Protein AF-A0AAQ3UTW4-F1 (afdb_monomer_lite)

Radius of gyration: 21.47 Å; chains: 1; bounding box: 53×50×55 Å

Sequence (181 aa):
MAKRVFQKAATKVVRDSFSNARIQAIVNFHKRVKNINMKKAAEVKKLHLEAEELIQGEVDWIMKDAEAWRWICHHWAGSDFQGASDRNRVNVTNFALPEAESGVRPSFVEVYIRGHQGSDPENPEVLCNEQATEKLVKYKENLIQRHGPEFDWRAAAPDIEAIYHAGGVLRHGRIIADSCS

Foldseek 3Di:
DVVVVVVVVVVVVVVVVLLVLQLQLLQQLCCPPVVDHDPDSVVSLLDADALVSSLSSDDPPQVVDSVSSSVSSNVSNDPVNNVLSVQQVQLVVQLPPDCVPPVDDAAPLSSLLSNFAPPDPVCSLPGVDPLSSQLSVQLLVLCCVVPNPPDPPRRDHDDPVSNCVSVPPDPPPDDPPPPDD

Secondary structure (DSSP, 8-state):
-HHHHHHHHHHHHHHHHHHHHHHHHHHHHHHHTS------HHHHTT----HHHHHHS--TTTTTSHHHHHHHHHHHHSHHHHHHHHHHHHHHHHHH-HHHHHSSPPPHHHHHHHHTB-S-TT-TTSBSSHHHHHHHHHHHHHHHHHH-TT--TTTSPP-HHHHHHHTT----S--------

Structure (mmCIF, N/CA/C/O backbone):
data_AF-A0AAQ3UTW4-F1
#
_entry.id   AF-A0AAQ3UTW4-F1
#
loop_
_atom_site.group_PDB
_atom_site.id
_atom_site.type_symbol
_atom_site.label_atom_id
_atom_site.label_alt_id
_atom_site.label_comp_id
_atom_site.label_asym_id
_atom_site.label_entity_id
_atom_site.label_seq_id
_atom_site.pdbx_PDB_ins_code
_atom_site.Cartn_x
_atom_site.Cartn_y
_atom_site.Cartn_z
_atom_site.occupancy
_atom_site.B_iso_or_equiv
_atom_site.auth_seq_id
_atom_site.auth_comp_id
_atom_site.auth_asym_id
_atom_site.auth_atom_id
_atom_site.pdbx_PDB_model_num
ATOM 1 N N . MET A 1 1 ? -16.362 -20.165 2.610 1.00 61.81 1 MET A N 1
ATOM 2 C CA . MET A 1 1 ? -15.269 -19.651 3.473 1.00 61.81 1 MET A CA 1
ATOM 3 C C . MET A 1 1 ? -13.886 -19.840 2.843 1.00 61.81 1 MET A C 1
ATOM 5 O O . MET A 1 1 ? -13.202 -18.843 2.648 1.00 61.81 1 MET A O 1
ATOM 9 N N . ALA A 1 2 ? -13.515 -21.059 2.425 1.00 80.25 2 ALA A N 1
ATOM 10 C CA . ALA A 1 2 ? -12.216 -21.353 1.797 1.00 80.25 2 ALA A CA 1
ATOM 11 C C . ALA A 1 2 ? -11.884 -20.477 0.571 1.00 80.25 2 ALA A C 1
ATOM 13 O O . ALA A 1 2 ? -10.801 -19.909 0.511 1.00 80.25 2 ALA A O 1
ATOM 14 N N . LYS A 1 3 ? -12.840 -20.262 -0.349 1.00 81.44 3 LYS A N 1
ATOM 15 C CA . LYS A 1 3 ? -12.643 -19.410 -1.541 1.00 81.44 3 LYS A CA 1
ATOM 16 C C . LYS A 1 3 ? -12.206 -17.978 -1.199 1.00 81.44 3 LYS A C 1
ATOM 18 O O . LYS A 1 3 ? -11.275 -17.464 -1.803 1.00 81.44 3 LYS A O 1
ATOM 23 N N . ARG A 1 4 ? -12.839 -17.350 -0.200 1.00 75.38 4 ARG A N 1
ATOM 24 C CA . ARG A 1 4 ? -12.516 -15.977 0.233 1.00 75.38 4 ARG A CA 1
ATOM 25 C C . ARG A 1 4 ? -11.135 -15.906 0.888 1.00 75.38 4 ARG A C 1
ATOM 27 O O . ARG A 1 4 ? -10.403 -14.948 0.664 1.00 75.38 4 ARG A O 1
ATOM 34 N N . VAL A 1 5 ? -10.783 -16.907 1.696 1.00 79.44 5 VAL A N 1
ATOM 35 C CA . VAL A 1 5 ? -9.456 -16.999 2.328 1.00 79.44 5 VAL A CA 1
ATOM 36 C C . VAL A 1 5 ? -8.375 -17.202 1.267 1.00 79.44 5 VAL A C 1
ATOM 38 O O . VAL A 1 5 ? -7.386 -16.475 1.268 1.00 79.44 5 VAL A O 1
ATOM 41 N N . PHE A 1 6 ? -8.606 -18.110 0.315 1.00 85.25 6 PHE A N 1
ATOM 42 C CA . PHE A 1 6 ? -7.717 -18.339 -0.820 1.00 85.25 6 PHE A CA 1
ATOM 43 C C . PHE A 1 6 ? -7.520 -17.071 -1.653 1.00 85.25 6 PHE A C 1
ATOM 45 O O . PHE A 1 6 ? -6.386 -16.694 -1.912 1.00 85.25 6 PHE A O 1
ATOM 52 N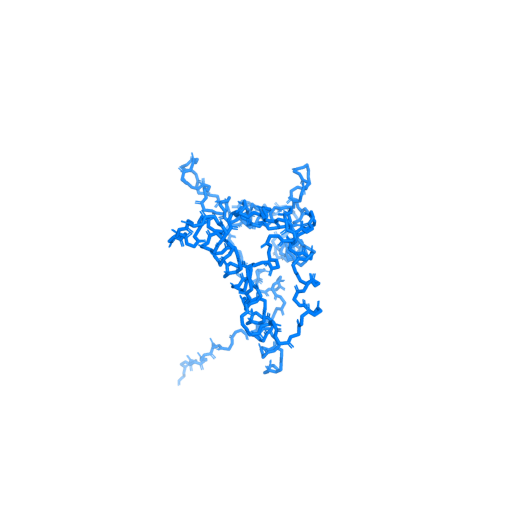 N . GLN A 1 7 ? -8.600 -16.364 -2.003 1.00 86.56 7 GLN A N 1
ATOM 53 C CA . GLN A 1 7 ? -8.516 -15.09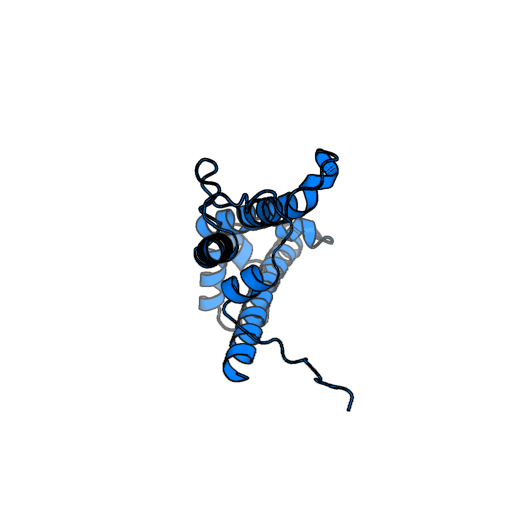9 -2.740 1.00 86.56 7 GLN A CA 1
ATOM 54 C C . GLN A 1 7 ? -7.661 -14.068 -1.999 1.00 86.56 7 GLN A C 1
ATOM 56 O O . GLN A 1 7 ? -6.753 -13.502 -2.593 1.00 86.56 7 GLN A O 1
ATOM 61 N N . LYS A 1 8 ? -7.881 -13.873 -0.691 1.00 81.94 8 LYS A N 1
ATOM 62 C CA . LYS A 1 8 ? -7.059 -12.955 0.116 1.00 81.94 8 LYS A CA 1
ATOM 63 C C . LYS A 1 8 ? -5.578 -13.342 0.107 1.00 81.94 8 LYS A C 1
ATOM 65 O O . LYS A 1 8 ? -4.724 -12.470 -0.046 1.00 81.94 8 LYS A O 1
ATOM 70 N N . ALA A 1 9 ? -5.277 -14.629 0.269 1.00 85.25 9 ALA A N 1
ATOM 71 C CA . ALA A 1 9 ? -3.907 -15.130 0.251 1.00 85.25 9 ALA A CA 1
ATOM 72 C C . ALA A 1 9 ? -3.258 -14.944 -1.129 1.00 85.25 9 ALA A C 1
ATOM 74 O O . ALA A 1 9 ? -2.159 -14.403 -1.217 1.00 85.25 9 ALA A O 1
ATOM 75 N N . ALA A 1 10 ? -3.962 -15.308 -2.202 1.00 87.94 10 ALA A N 1
ATOM 76 C CA . ALA A 1 10 ? -3.496 -15.150 -3.574 1.00 87.94 10 ALA A CA 1
ATOM 77 C C . ALA A 1 10 ? -3.228 -13.676 -3.916 1.00 87.94 10 ALA A C 1
ATOM 79 O O . ALA A 1 10 ? -2.143 -13.349 -4.390 1.00 87.94 10 ALA A O 1
ATOM 80 N N . THR A 1 11 ? -4.156 -12.767 -3.595 1.00 90.00 11 THR A N 1
ATOM 81 C CA . THR A 1 11 ? -3.969 -11.322 -3.802 1.00 90.00 11 THR A CA 1
ATOM 82 C C . THR A 1 11 ? -2.741 -10.803 -3.059 1.00 90.00 11 THR A C 1
ATOM 84 O O . THR A 1 11 ? -1.971 -10.021 -3.616 1.00 90.00 11 THR A O 1
ATOM 87 N N . LYS A 1 12 ? -2.522 -11.253 -1.816 1.00 87.81 12 LYS A N 1
ATOM 88 C CA . LYS A 1 12 ? -1.338 -10.871 -1.043 1.00 87.81 12 LYS A CA 1
ATOM 89 C C . LYS A 1 12 ? -0.052 -11.357 -1.709 1.00 87.81 12 LYS A C 1
ATOM 91 O O . LYS A 1 12 ? 0.856 -10.553 -1.882 1.00 87.81 12 LYS A O 1
ATOM 96 N N . VAL A 1 13 ? 0.016 -12.631 -2.095 1.00 91.38 13 VAL A N 1
ATOM 97 C CA . VAL A 1 13 ? 1.208 -13.212 -2.734 1.00 91.38 13 VAL A CA 1
ATOM 98 C C . VAL A 1 13 ? 1.540 -12.477 -4.026 1.00 91.38 13 VAL A C 1
ATOM 100 O O . VAL A 1 13 ? 2.676 -12.059 -4.206 1.00 91.38 13 VAL A O 1
ATOM 103 N N . VAL A 1 14 ? 0.547 -12.244 -4.886 1.00 90.31 14 VAL A N 1
ATOM 104 C CA . VAL A 1 14 ? 0.742 -11.527 -6.154 1.00 90.31 14 VAL A CA 1
ATOM 105 C C . VAL A 1 14 ? 1.280 -10.114 -5.911 1.00 90.31 14 VAL A C 1
ATOM 107 O O . VAL A 1 14 ? 2.287 -9.722 -6.498 1.00 90.31 14 VAL A O 1
ATOM 110 N N . ARG A 1 15 ? 0.665 -9.358 -4.995 1.00 89.56 15 ARG A N 1
ATOM 111 C CA . ARG A 1 15 ? 1.115 -8.004 -4.641 1.00 89.56 15 ARG A CA 1
ATOM 112 C C . ARG A 1 15 ? 2.540 -7.991 -4.081 1.00 89.56 15 ARG A C 1
ATOM 114 O O . ARG A 1 15 ? 3.335 -7.112 -4.424 1.00 89.56 15 ARG A O 1
ATOM 121 N N . ASP A 1 16 ? 2.858 -8.942 -3.209 1.00 89.88 16 ASP A N 1
ATOM 122 C CA . ASP A 1 16 ? 4.176 -9.046 -2.591 1.00 89.88 16 ASP A CA 1
ATOM 123 C C . ASP A 1 16 ? 5.234 -9.440 -3.655 1.00 89.88 16 ASP A C 1
ATOM 125 O O . ASP A 1 16 ? 6.326 -8.870 -3.661 1.00 89.88 16 ASP A O 1
ATOM 129 N N . SER A 1 17 ? 4.896 -10.296 -4.631 1.00 90.94 17 SER A N 1
ATOM 130 C CA . SER A 1 17 ? 5.763 -10.616 -5.781 1.00 90.94 17 SER A CA 1
ATOM 131 C C . SER A 1 17 ? 6.099 -9.388 -6.627 1.00 90.94 17 SER A C 1
ATOM 133 O O . SER A 1 17 ? 7.268 -9.170 -6.942 1.00 90.94 17 SER A O 1
ATOM 135 N N . PHE A 1 18 ? 5.115 -8.545 -6.948 1.00 91.62 18 PHE A N 1
ATOM 136 C CA . PHE A 1 18 ? 5.358 -7.300 -7.685 1.00 91.62 18 PHE A CA 1
ATOM 137 C C . PHE A 1 18 ? 6.200 -6.302 -6.881 1.00 91.62 18 PHE A C 1
ATOM 139 O O . PHE A 1 18 ? 7.126 -5.696 -7.416 1.00 91.62 18 PHE A O 1
ATOM 146 N N . SER A 1 19 ? 5.949 -6.187 -5.576 1.00 89.25 19 SER A N 1
ATOM 147 C CA . SER A 1 19 ? 6.766 -5.345 -4.690 1.00 89.25 19 SER A CA 1
ATOM 148 C C . SER A 1 19 ? 8.228 -5.809 -4.660 1.00 89.25 19 SER A C 1
ATOM 150 O O . SER A 1 19 ? 9.144 -4.988 -4.699 1.00 89.25 19 SER A O 1
ATOM 152 N N . ASN A 1 20 ? 8.456 -7.124 -4.637 1.00 90.19 20 ASN A N 1
ATOM 153 C CA . ASN A 1 20 ? 9.796 -7.705 -4.687 1.00 90.19 20 ASN A CA 1
ATOM 154 C C . ASN A 1 20 ? 10.458 -7.513 -6.056 1.00 90.19 20 ASN A C 1
ATOM 156 O O . ASN A 1 20 ? 11.646 -7.202 -6.096 1.00 90.19 20 ASN A O 1
ATOM 160 N N . ALA A 1 21 ? 9.708 -7.623 -7.156 1.00 92.50 21 ALA A N 1
ATOM 161 C CA . ALA A 1 21 ? 10.229 -7.323 -8.489 1.00 92.50 21 ALA A CA 1
ATOM 162 C C . ALA A 1 21 ? 10.686 -5.867 -8.613 1.00 92.50 21 ALA A C 1
ATOM 164 O O . ALA A 1 21 ? 11.785 -5.632 -9.102 1.00 92.50 21 ALA A O 1
ATOM 165 N N . ARG A 1 22 ? 9.926 -4.897 -8.087 1.00 92.81 22 ARG A N 1
ATOM 166 C CA . ARG A 1 22 ? 10.367 -3.491 -8.046 1.00 92.81 22 ARG A CA 1
ATOM 167 C C . ARG A 1 22 ? 11.705 -3.339 -7.318 1.00 92.81 22 ARG A C 1
ATOM 169 O O . ARG A 1 22 ? 12.613 -2.685 -7.816 1.00 92.81 22 ARG A O 1
ATOM 176 N N . ILE A 1 23 ? 11.844 -3.963 -6.146 1.00 91.19 23 ILE A N 1
ATOM 177 C CA . ILE A 1 23 ? 13.090 -3.928 -5.360 1.00 91.19 23 ILE A CA 1
ATOM 178 C C . ILE A 1 23 ? 14.239 -4.561 -6.149 1.00 91.19 23 ILE A C 1
ATOM 180 O O . ILE A 1 23 ? 15.323 -3.984 -6.215 1.00 91.19 23 ILE A O 1
ATOM 184 N N . GLN A 1 24 ? 14.006 -5.723 -6.761 1.00 91.31 24 GLN A N 1
ATOM 185 C CA . GLN A 1 24 ? 14.999 -6.407 -7.584 1.00 91.31 24 GLN A CA 1
ATOM 186 C C . GLN A 1 24 ? 15.429 -5.544 -8.771 1.00 91.31 24 GLN A C 1
ATOM 188 O O . GLN A 1 24 ? 16.622 -5.481 -9.059 1.00 91.31 24 GLN A O 1
ATOM 193 N N . ALA A 1 25 ? 14.498 -4.823 -9.395 1.00 92.50 25 ALA A N 1
ATOM 194 C CA . ALA A 1 25 ? 14.815 -3.945 -10.507 1.00 92.50 25 ALA A CA 1
ATOM 195 C C . ALA A 1 25 ? 15.698 -2.771 -10.110 1.00 92.50 25 ALA A C 1
ATOM 197 O O . ALA A 1 25 ? 16.725 -2.527 -10.742 1.00 92.50 25 ALA A O 1
ATOM 198 N N . ILE A 1 26 ? 15.380 -2.115 -8.994 1.00 91.94 26 ILE A N 1
ATOM 199 C CA . ILE A 1 26 ? 16.220 -1.045 -8.447 1.00 91.94 26 ILE A CA 1
ATOM 200 C C . ILE A 1 26 ? 17.633 -1.574 -8.154 1.00 91.94 26 ILE A C 1
ATOM 202 O O . ILE A 1 26 ? 18.617 -0.922 -8.508 1.00 91.94 26 ILE A O 1
ATOM 206 N N . VAL A 1 27 ? 17.753 -2.761 -7.546 1.00 90.88 27 VAL A N 1
ATOM 207 C CA . VAL A 1 27 ? 19.056 -3.389 -7.259 1.00 90.88 27 VAL A CA 1
ATOM 208 C C . VAL A 1 27 ? 19.817 -3.703 -8.546 1.00 90.88 27 VAL A C 1
ATOM 210 O O . VAL A 1 27 ? 21.002 -3.384 -8.643 1.00 90.88 27 VAL A O 1
ATOM 213 N N . ASN A 1 28 ? 19.155 -4.306 -9.534 1.00 91.31 28 ASN A N 1
ATOM 214 C CA . ASN A 1 28 ? 19.769 -4.680 -10.804 1.00 91.31 28 ASN A CA 1
ATOM 215 C C . ASN A 1 28 ? 20.255 -3.452 -11.575 1.00 91.31 28 ASN A C 1
ATOM 217 O O . ASN A 1 28 ? 21.388 -3.460 -12.054 1.00 91.31 28 ASN A O 1
ATOM 221 N N . PHE A 1 29 ? 19.460 -2.381 -11.621 1.00 92.38 29 PHE A N 1
ATOM 222 C CA . PHE A 1 29 ? 19.855 -1.111 -12.223 1.00 92.38 29 PHE A CA 1
ATOM 223 C C . PHE A 1 29 ? 21.096 -0.520 -11.543 1.00 92.38 29 PHE A C 1
ATOM 225 O O . PHE A 1 29 ? 22.096 -0.240 -12.203 1.00 92.38 29 PHE A O 1
ATOM 232 N N . HIS A 1 30 ? 21.097 -0.404 -10.210 1.00 89.25 30 HIS A N 1
ATOM 233 C CA . HIS A 1 30 ? 22.248 0.148 -9.485 1.00 89.25 30 HIS A CA 1
ATOM 234 C C . HIS A 1 30 ? 23.504 -0.710 -9.643 1.00 89.25 30 HIS A C 1
ATOM 236 O O . HIS A 1 30 ? 24.600 -0.169 -9.787 1.00 89.25 30 HIS A O 1
ATOM 242 N N . LYS A 1 31 ? 23.352 -2.036 -9.674 1.00 89.19 31 LYS A N 1
ATOM 243 C CA . LYS A 1 31 ? 24.467 -2.961 -9.875 1.00 89.19 31 LYS A CA 1
ATOM 244 C C . LYS A 1 31 ? 25.038 -2.877 -11.291 1.00 89.19 31 LYS A C 1
ATOM 246 O O . LYS A 1 31 ? 26.253 -2.866 -11.436 1.00 89.19 31 LYS A O 1
ATOM 251 N N . ARG A 1 32 ? 24.187 -2.861 -12.320 1.00 87.50 32 ARG A N 1
ATOM 252 C CA . ARG A 1 32 ? 24.608 -2.949 -13.730 1.00 87.50 32 ARG A CA 1
ATOM 253 C C . ARG A 1 32 ? 25.019 -1.598 -14.311 1.00 87.50 32 ARG A C 1
ATOM 255 O O . ARG A 1 32 ? 25.997 -1.538 -15.043 1.00 87.50 32 ARG A O 1
ATOM 262 N N . VAL A 1 33 ? 24.289 -0.534 -13.978 1.00 87.69 33 VAL A N 1
ATOM 263 C CA . VAL A 1 33 ? 24.464 0.797 -14.581 1.00 87.69 33 VAL A CA 1
ATOM 264 C C . VAL A 1 33 ? 25.342 1.687 -13.710 1.00 87.69 33 VAL A C 1
ATOM 266 O O . VAL A 1 33 ? 26.282 2.301 -14.202 1.00 87.69 33 VAL A O 1
ATOM 269 N N . LYS A 1 34 ? 25.078 1.732 -12.397 1.00 84.00 34 LYS A N 1
ATOM 270 C CA . LYS A 1 34 ? 25.835 2.583 -11.459 1.00 84.00 34 LYS A CA 1
ATOM 271 C C . LYS A 1 34 ? 27.050 1.882 -10.842 1.00 84.00 34 LYS A C 1
ATOM 273 O O . LYS A 1 34 ? 27.831 2.528 -10.154 1.00 84.00 34 LYS A O 1
ATOM 278 N N . ASN A 1 35 ? 27.209 0.575 -11.070 1.00 85.62 35 ASN A N 1
ATOM 279 C CA . ASN A 1 35 ? 28.238 -0.271 -10.455 1.00 85.62 35 ASN A CA 1
ATOM 280 C C . ASN A 1 35 ? 28.249 -0.205 -8.907 1.00 85.62 35 ASN A C 1
ATOM 282 O O . ASN A 1 35 ? 29.286 -0.356 -8.262 1.00 85.62 35 ASN A O 1
ATOM 286 N N . ILE A 1 36 ? 27.079 0.029 -8.299 1.00 85.62 36 ILE A N 1
ATOM 287 C CA . ILE A 1 36 ? 26.884 0.107 -6.846 1.00 85.62 36 ILE A CA 1
ATOM 288 C C . ILE A 1 36 ? 26.178 -1.160 -6.373 1.00 85.62 36 ILE A C 1
ATOM 290 O O . ILE A 1 36 ? 25.063 -1.473 -6.791 1.00 85.62 36 ILE A O 1
ATOM 294 N N . ASN A 1 37 ? 26.799 -1.872 -5.434 1.00 80.62 37 ASN A N 1
ATOM 295 C CA . ASN A 1 37 ? 26.187 -3.044 -4.822 1.00 80.62 37 ASN A CA 1
ATOM 296 C C . ASN A 1 37 ? 25.323 -2.647 -3.614 1.00 80.62 37 ASN A C 1
ATOM 298 O O . ASN A 1 37 ? 25.831 -2.419 -2.512 1.00 80.62 37 ASN A O 1
ATOM 302 N N . MET A 1 38 ? 24.008 -2.574 -3.817 1.00 78.56 38 MET A N 1
ATOM 303 C CA . MET A 1 38 ? 23.053 -2.241 -2.760 1.00 78.56 38 MET A CA 1
ATOM 304 C C . MET A 1 38 ? 22.788 -3.449 -1.850 1.00 78.56 38 MET A C 1
ATOM 306 O O . MET A 1 38 ? 22.056 -4.366 -2.211 1.00 78.56 38 MET A O 1
ATOM 310 N N . LYS A 1 39 ? 23.360 -3.446 -0.639 1.00 73.38 39 LYS A N 1
ATOM 311 C CA . LYS A 1 39 ? 23.223 -4.559 0.326 1.00 73.38 39 LYS A CA 1
ATOM 312 C C . LYS A 1 39 ? 21.985 -4.471 1.224 1.00 73.38 39 LYS A C 1
ATOM 314 O O . LYS A 1 39 ? 21.540 -5.483 1.758 1.00 73.38 39 LYS A O 1
ATOM 319 N N . LYS A 1 40 ? 21.436 -3.273 1.435 1.00 71.81 40 LYS A N 1
ATOM 320 C CA . LYS A 1 40 ? 20.366 -3.041 2.414 1.00 71.81 40 LYS A CA 1
ATOM 321 C C . LYS A 1 40 ? 19.019 -2.852 1.728 1.00 71.81 40 LYS A C 1
ATOM 323 O O . LYS A 1 40 ? 18.710 -1.773 1.228 1.00 71.81 40 LYS A O 1
ATOM 328 N N . ALA A 1 41 ? 18.165 -3.873 1.798 1.00 69.00 41 ALA A N 1
ATOM 329 C CA . ALA A 1 41 ? 16.812 -3.828 1.236 1.00 69.00 41 ALA A CA 1
ATOM 330 C C . ALA A 1 41 ? 15.960 -2.654 1.770 1.00 69.00 41 ALA A C 1
ATOM 332 O O . ALA A 1 41 ? 15.101 -2.141 1.059 1.00 69.00 41 ALA A O 1
ATOM 333 N N . ALA A 1 42 ? 16.199 -2.203 3.008 1.00 71.19 42 ALA A N 1
ATOM 334 C CA . ALA A 1 42 ? 15.496 -1.062 3.599 1.00 71.19 42 ALA A CA 1
ATOM 335 C C . ALA A 1 42 ? 15.829 0.282 2.925 1.00 71.19 42 ALA A C 1
ATOM 337 O O . ALA A 1 42 ? 14.967 1.154 2.858 1.00 71.19 42 ALA A O 1
ATOM 338 N N . GLU A 1 43 ? 17.053 0.448 2.419 1.00 78.06 43 GLU A N 1
ATOM 339 C CA . GLU A 1 43 ? 17.473 1.653 1.694 1.00 78.06 43 GLU A CA 1
ATOM 340 C C . GLU A 1 43 ? 16.930 1.620 0.260 1.00 78.06 43 GLU A C 1
ATOM 342 O O . GLU A 1 43 ? 16.363 2.603 -0.204 1.00 78.06 43 GLU A O 1
ATOM 347 N N . VAL A 1 44 ? 16.976 0.451 -0.391 1.00 81.62 44 VAL A N 1
ATOM 348 C CA . VAL A 1 44 ? 16.426 0.234 -1.742 1.00 81.62 44 VAL A CA 1
ATOM 349 C C . VAL A 1 44 ? 14.938 0.582 -1.813 1.00 81.62 44 VAL A C 1
ATOM 351 O O . VAL A 1 44 ? 14.498 1.242 -2.748 1.00 81.62 44 VAL A O 1
ATOM 354 N N . LYS A 1 45 ? 14.151 0.182 -0.806 1.00 81.25 45 LYS A N 1
ATOM 355 C CA . LYS A 1 45 ? 12.698 0.428 -0.763 1.00 81.25 45 LYS A CA 1
ATOM 356 C C . LYS A 1 45 ? 12.318 1.913 -0.797 1.00 81.25 45 LYS A C 1
ATOM 358 O O . LYS A 1 45 ? 11.183 2.216 -1.160 1.00 81.25 45 LYS A O 1
ATOM 363 N N . LYS A 1 46 ? 13.226 2.809 -0.394 1.00 82.00 46 LYS A N 1
ATOM 364 C CA . LYS A 1 46 ? 13.004 4.263 -0.352 1.00 82.00 46 LYS A CA 1
ATOM 365 C C . LYS A 1 46 ? 13.292 4.953 -1.682 1.00 82.00 46 LYS A C 1
ATOM 367 O O . LYS A 1 46 ? 12.907 6.102 -1.840 1.00 82.00 46 LYS A O 1
ATOM 372 N N . LEU A 1 47 ? 13.981 4.282 -2.600 1.00 84.94 47 LEU A N 1
ATOM 373 C CA . LEU A 1 47 ? 14.330 4.866 -3.884 1.00 84.94 47 LEU A CA 1
ATOM 374 C C . LEU A 1 47 ? 13.129 4.808 -4.823 1.00 84.94 47 LEU A C 1
ATOM 376 O O . LEU A 1 47 ? 12.493 3.759 -4.974 1.00 84.94 47 LEU A O 1
ATOM 380 N N . HIS A 1 48 ? 12.853 5.942 -5.452 1.00 86.75 48 HIS A N 1
ATOM 381 C CA . HIS A 1 48 ? 12.025 6.034 -6.644 1.00 86.75 48 HIS A CA 1
ATOM 382 C C . HIS A 1 48 ? 12.960 6.232 -7.829 1.00 86.75 48 HIS A C 1
ATOM 384 O O . HIS A 1 48 ? 13.938 6.969 -7.727 1.00 86.75 48 HIS A O 1
ATOM 390 N N . LEU A 1 49 ? 12.701 5.487 -8.893 1.00 88.81 49 LEU A N 1
ATOM 391 C CA . LEU A 1 49 ? 13.441 5.549 -10.145 1.00 88.81 49 LEU A CA 1
ATOM 392 C C . LEU A 1 49 ? 12.452 5.884 -11.253 1.00 88.81 49 LEU A C 1
ATOM 394 O O . LEU A 1 49 ? 11.268 5.544 -11.141 1.00 88.81 49 LEU A O 1
ATOM 398 N N . GLU A 1 50 ? 12.960 6.493 -12.314 1.00 90.38 50 GLU A N 1
ATOM 399 C CA . GLU A 1 50 ? 12.178 6.731 -13.522 1.00 90.38 50 GLU A CA 1
ATOM 400 C C . GLU A 1 50 ? 11.873 5.409 -14.242 1.00 90.38 50 GLU A C 1
ATOM 402 O O . GLU A 1 50 ? 12.518 4.374 -14.016 1.00 90.38 50 GLU A O 1
ATOM 407 N N . ALA A 1 51 ? 10.870 5.421 -15.120 1.00 90.44 51 ALA A N 1
ATOM 408 C CA . ALA A 1 51 ? 10.416 4.210 -15.803 1.00 90.44 51 ALA A CA 1
ATOM 409 C C . ALA A 1 51 ? 11.548 3.569 -16.623 1.00 90.44 51 ALA A C 1
ATOM 411 O O . ALA A 1 51 ? 11.740 2.353 -16.580 1.00 90.44 51 ALA A O 1
ATOM 412 N N . GLU A 1 52 ? 12.345 4.384 -17.308 1.00 90.69 52 GLU A N 1
ATOM 413 C CA . GLU A 1 52 ? 13.467 3.969 -18.150 1.00 90.69 52 GLU A CA 1
ATOM 414 C C . GLU A 1 52 ? 14.597 3.335 -17.331 1.00 90.69 52 GLU A C 1
ATOM 416 O O . GLU A 1 52 ? 15.258 2.399 -17.788 1.00 90.69 52 GLU A O 1
ATOM 421 N N . GLU A 1 53 ? 14.818 3.816 -16.108 1.00 91.31 53 GLU A N 1
ATOM 422 C CA . GLU A 1 53 ? 15.794 3.246 -15.178 1.00 91.31 53 GLU A CA 1
ATOM 423 C C . GLU A 1 53 ? 15.307 1.895 -14.635 1.00 91.31 53 GLU A C 1
ATOM 425 O O . GLU A 1 53 ? 16.079 0.936 -14.550 1.00 91.31 53 GLU A O 1
ATOM 430 N N . LEU A 1 54 ? 14.012 1.781 -14.317 1.00 90.06 54 LEU A N 1
ATOM 431 C CA . LEU A 1 54 ? 13.402 0.522 -13.880 1.00 90.06 54 LEU A CA 1
ATOM 432 C C . LEU A 1 54 ? 13.428 -0.540 -14.981 1.00 90.06 54 LEU A C 1
ATOM 434 O O . LEU A 1 54 ? 13.717 -1.699 -14.688 1.00 90.06 54 LEU A O 1
ATOM 438 N N . ILE A 1 55 ? 13.187 -0.152 -16.237 1.00 91.75 55 ILE A N 1
ATOM 439 C CA . ILE A 1 55 ? 13.216 -1.068 -17.386 1.00 91.75 55 ILE A CA 1
ATOM 440 C C . ILE A 1 55 ? 14.603 -1.708 -17.544 1.00 91.75 55 ILE A C 1
ATOM 442 O O . ILE A 1 55 ? 14.688 -2.907 -17.804 1.00 91.75 55 ILE A O 1
ATOM 446 N N . GLN A 1 56 ? 15.680 -0.946 -17.318 1.00 89.94 56 GLN A N 1
ATOM 447 C CA . GLN A 1 56 ? 17.064 -1.449 -17.334 1.00 89.94 56 GLN A CA 1
ATOM 448 C C . GLN A 1 56 ? 17.360 -2.420 -16.178 1.00 89.94 56 GLN A C 1
ATOM 450 O O . GLN A 1 56 ? 18.247 -3.273 -16.272 1.00 89.94 56 GLN A O 1
ATOM 455 N N . GLY A 1 57 ? 16.615 -2.309 -15.079 1.00 86.81 57 GLY A N 1
ATOM 456 C CA . GLY A 1 57 ? 16.647 -3.211 -13.934 1.00 86.81 57 GLY A CA 1
ATOM 457 C C . GLY A 1 57 ? 15.921 -4.536 -14.179 1.00 86.81 57 GLY A C 1
ATOM 458 O O . GLY A 1 57 ? 15.164 -4.971 -13.328 1.00 86.81 57 GLY A O 1
ATOM 459 N N . GLU A 1 58 ? 16.109 -5.173 -15.331 1.00 87.38 58 GLU A N 1
ATOM 460 C CA . GLU A 1 58 ? 15.388 -6.381 -15.768 1.00 87.38 58 GLU A CA 1
ATOM 461 C C . GLU A 1 58 ? 15.124 -7.419 -14.657 1.00 87.38 58 GLU A C 1
ATOM 463 O O . GLU A 1 58 ? 15.999 -7.715 -13.834 1.00 87.38 58 GLU A O 1
ATOM 468 N N . VAL A 1 59 ? 13.930 -8.024 -14.672 1.00 88.75 59 VAL A N 1
ATOM 469 C CA . VAL A 1 59 ? 13.518 -9.072 -13.726 1.00 88.75 59 VAL A CA 1
ATOM 470 C C . VAL A 1 59 ? 13.028 -10.314 -14.477 1.00 88.75 59 VAL A C 1
ATOM 472 O O . VAL A 1 59 ? 11.954 -10.313 -15.077 1.00 88.75 59 VAL A O 1
ATOM 475 N N . ASP A 1 60 ? 13.793 -11.402 -14.396 1.00 86.56 60 ASP A N 1
ATOM 476 C CA . ASP A 1 60 ? 13.667 -12.592 -15.255 1.00 86.56 60 ASP A CA 1
ATOM 477 C C . ASP A 1 60 ? 12.250 -13.175 -15.377 1.00 86.56 60 ASP A C 1
ATOM 479 O O . ASP A 1 60 ? 11.830 -13.596 -16.454 1.00 86.56 60 ASP A O 1
ATOM 483 N N . TRP A 1 61 ? 11.491 -13.237 -14.279 1.00 88.12 61 TRP A N 1
ATOM 484 C CA . TRP A 1 61 ? 10.204 -13.936 -14.281 1.00 88.12 61 TRP A CA 1
ATOM 485 C C . TRP A 1 61 ? 9.083 -13.152 -14.974 1.00 88.12 61 TRP A C 1
ATOM 487 O O . TRP A 1 61 ? 8.191 -13.773 -15.552 1.00 88.12 61 TRP A O 1
ATOM 497 N N . ILE A 1 62 ? 9.126 -11.818 -14.926 1.00 88.12 62 ILE A N 1
ATOM 498 C CA . ILE A 1 62 ? 8.108 -10.933 -15.515 1.00 88.12 62 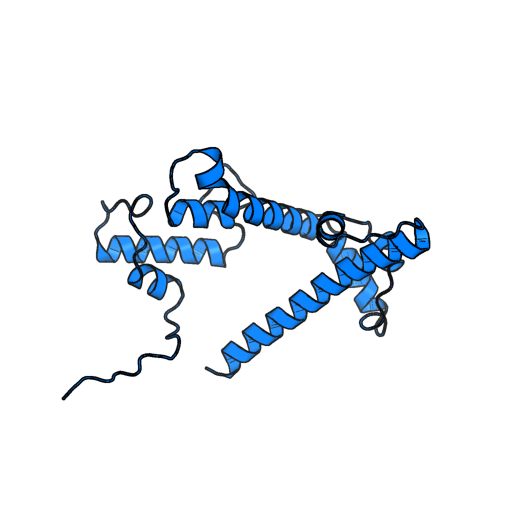ILE A CA 1
ATOM 499 C C . ILE A 1 62 ? 8.490 -10.490 -16.929 1.00 88.12 62 ILE A C 1
ATOM 501 O O . ILE A 1 62 ? 7.613 -10.302 -17.762 1.00 88.12 62 ILE A O 1
ATOM 505 N N . MET A 1 63 ? 9.789 -10.451 -17.238 1.00 88.25 63 MET A N 1
ATOM 506 C CA . MET A 1 63 ? 10.324 -10.131 -18.569 1.00 88.25 63 MET A CA 1
ATOM 507 C C . MET A 1 63 ? 9.900 -11.105 -19.677 1.00 88.25 63 MET A C 1
ATOM 509 O O . MET A 1 63 ? 10.097 -10.810 -20.853 1.00 88.25 63 MET A O 1
ATOM 513 N N . LYS A 1 64 ? 9.284 -12.245 -19.330 1.00 88.94 64 LYS A N 1
ATOM 514 C CA . LYS A 1 64 ? 8.607 -13.121 -20.301 1.00 88.94 64 LYS A CA 1
ATOM 515 C C . LYS A 1 64 ? 7.538 -12.377 -21.107 1.00 88.94 64 LYS A C 1
ATOM 517 O O . LYS A 1 64 ? 7.264 -12.769 -22.236 1.00 88.94 64 LYS A O 1
ATOM 522 N N . ASP A 1 65 ? 6.969 -11.322 -20.530 1.00 91.31 65 ASP A N 1
ATOM 523 C CA . ASP A 1 65 ? 6.096 -10.368 -21.200 1.00 91.31 65 ASP A CA 1
ATOM 524 C C . ASP A 1 65 ? 6.691 -8.955 -21.069 1.00 91.31 65 ASP A C 1
ATOM 526 O O . ASP A 1 65 ? 6.580 -8.280 -20.041 1.00 91.31 65 ASP A O 1
ATOM 530 N N . ALA A 1 66 ? 7.363 -8.510 -22.133 1.00 89.69 66 ALA A N 1
ATOM 531 C CA . ALA A 1 66 ? 8.038 -7.216 -22.160 1.00 89.69 66 ALA A CA 1
ATOM 532 C C . ALA A 1 66 ? 7.060 -6.029 -22.138 1.00 89.69 66 ALA A C 1
ATOM 534 O O . ALA A 1 66 ? 7.432 -4.938 -21.702 1.00 89.69 66 ALA A O 1
ATOM 535 N N . GLU A 1 67 ? 5.829 -6.209 -22.618 1.00 92.75 67 GLU A N 1
ATOM 536 C CA . GLU A 1 67 ? 4.808 -5.163 -22.580 1.00 92.75 67 GLU A CA 1
ATOM 537 C C . GLU A 1 67 ? 4.287 -4.986 -21.155 1.00 92.75 67 GLU A C 1
ATOM 539 O O . GLU A 1 67 ? 4.286 -3.864 -20.639 1.00 92.75 67 GLU A O 1
ATOM 544 N N . ALA A 1 68 ? 3.968 -6.093 -20.480 1.00 90.88 68 ALA A N 1
ATOM 545 C CA . ALA A 1 68 ? 3.571 -6.081 -19.076 1.00 90.88 68 ALA A CA 1
ATOM 546 C C . ALA A 1 68 ? 4.667 -5.492 -18.173 1.00 90.88 68 ALA A C 1
ATOM 548 O O . ALA A 1 68 ? 4.366 -4.722 -17.255 1.00 90.88 68 ALA A O 1
ATOM 549 N N . TRP A 1 69 ? 5.941 -5.802 -18.449 1.00 93.19 69 TRP A N 1
ATOM 550 C CA . TRP A 1 69 ? 7.065 -5.213 -17.719 1.00 93.19 69 TRP A CA 1
ATOM 551 C C . TRP A 1 69 ? 7.160 -3.695 -17.901 1.00 93.19 69 TRP A C 1
ATOM 553 O O . TRP A 1 69 ? 7.242 -2.959 -16.921 1.00 93.19 69 TRP A O 1
ATOM 563 N N . ARG A 1 70 ? 7.091 -3.195 -19.140 1.00 93.19 70 ARG A N 1
ATOM 564 C CA . ARG A 1 70 ? 7.124 -1.743 -19.386 1.00 93.19 70 ARG A CA 1
ATOM 565 C C . ARG A 1 70 ? 5.966 -1.033 -18.699 1.00 93.19 70 ARG A C 1
ATOM 567 O O . ARG A 1 70 ? 6.175 -0.019 -18.035 1.00 93.19 70 ARG A O 1
ATOM 574 N N . TRP A 1 71 ? 4.761 -1.587 -18.815 1.00 94.00 71 TRP A N 1
ATOM 575 C CA . TRP A 1 71 ? 3.575 -1.010 -18.194 1.00 94.00 71 TRP A CA 1
ATOM 576 C C . TRP A 1 71 ? 3.729 -0.891 -16.674 1.00 94.00 71 TRP A C 1
ATOM 578 O O . TRP A 1 71 ? 3.451 0.168 -16.107 1.00 94.00 71 TRP A O 1
ATOM 588 N N . ILE A 1 72 ? 4.233 -1.935 -16.003 1.00 93.06 72 ILE A N 1
ATOM 589 C CA . ILE A 1 72 ? 4.391 -1.887 -14.547 1.00 93.06 72 ILE A CA 1
ATOM 590 C C . ILE A 1 72 ? 5.519 -0.945 -14.104 1.00 93.06 72 ILE A C 1
ATOM 592 O O . ILE A 1 72 ? 5.378 -0.279 -13.078 1.00 93.06 72 ILE A O 1
ATOM 596 N N . CYS A 1 73 ? 6.597 -0.821 -14.886 1.00 93.88 73 CYS A N 1
ATOM 597 C CA . CYS A 1 73 ? 7.640 0.178 -14.644 1.00 93.88 73 CYS A CA 1
ATOM 598 C C . CYS A 1 73 ? 7.077 1.603 -14.707 1.00 93.88 73 CYS A C 1
ATOM 600 O O . CYS A 1 73 ? 7.331 2.386 -13.794 1.00 93.88 73 CYS A O 1
ATOM 602 N N . HIS A 1 74 ? 6.256 1.918 -15.716 1.00 93.94 74 HIS A N 1
ATOM 603 C CA . HIS A 1 74 ? 5.570 3.212 -15.794 1.00 93.94 74 HIS A CA 1
ATOM 604 C C . HIS A 1 74 ? 4.621 3.434 -14.615 1.00 93.94 74 HIS A C 1
ATOM 606 O O . HIS A 1 74 ? 4.606 4.519 -14.037 1.00 93.94 74 HIS A O 1
ATOM 612 N N . HIS A 1 75 ? 3.870 2.407 -14.208 1.00 93.00 75 HIS A N 1
ATOM 613 C CA . HIS A 1 75 ? 3.003 2.500 -13.036 1.00 93.00 75 HIS A CA 1
ATOM 614 C C . HIS A 1 75 ? 3.788 2.833 -11.756 1.00 93.00 75 HIS A C 1
ATOM 616 O O . HIS A 1 75 ? 3.370 3.702 -10.995 1.00 93.00 75 HIS A O 1
ATOM 622 N N . TRP A 1 76 ? 4.930 2.179 -11.516 1.00 93.69 76 TRP A N 1
ATOM 623 C CA . TRP A 1 76 ? 5.764 2.446 -10.337 1.00 93.69 76 TRP A CA 1
ATOM 624 C C . TRP A 1 76 ? 6.488 3.790 -10.377 1.00 93.69 76 TRP A C 1
ATOM 626 O O . TRP A 1 76 ? 6.757 4.351 -9.314 1.00 93.69 76 TRP A O 1
ATOM 636 N N . ALA A 1 77 ? 6.824 4.281 -11.570 1.00 92.81 77 ALA A N 1
ATOM 637 C CA . ALA A 1 77 ? 7.418 5.599 -11.759 1.00 92.81 77 ALA A CA 1
ATOM 638 C C . ALA A 1 77 ? 6.386 6.733 -11.620 1.00 92.81 77 ALA A C 1
ATOM 640 O O . ALA A 1 77 ? 6.757 7.860 -11.314 1.00 92.81 77 ALA A O 1
ATOM 641 N N . GLY A 1 78 ? 5.091 6.447 -11.792 1.00 92.50 78 GLY A N 1
ATOM 642 C CA . GLY A 1 78 ? 4.023 7.438 -11.682 1.00 92.50 78 GLY A CA 1
ATOM 643 C C . GLY A 1 78 ? 3.902 8.073 -10.291 1.00 92.50 78 GLY A C 1
ATOM 644 O O . GLY A 1 78 ? 4.038 7.403 -9.262 1.00 92.50 78 GLY A O 1
ATOM 645 N N . SER A 1 79 ? 3.563 9.366 -10.261 1.00 87.81 79 SER A N 1
ATOM 646 C CA . SER A 1 79 ? 3.385 10.162 -9.035 1.00 87.81 79 SER A CA 1
ATOM 647 C C . SER A 1 79 ? 2.378 9.551 -8.060 1.00 87.81 79 SER A C 1
ATOM 649 O O . SER A 1 79 ? 2.583 9.600 -6.847 1.00 87.81 79 SER A O 1
ATOM 651 N N . ASP A 1 80 ? 1.322 8.923 -8.580 1.00 87.62 80 ASP A N 1
ATOM 652 C CA . ASP A 1 80 ? 0.282 8.287 -7.769 1.00 87.62 80 ASP A CA 1
ATOM 653 C C . ASP A 1 80 ? 0.851 7.144 -6.923 1.00 87.62 80 ASP A C 1
ATOM 655 O O . ASP A 1 80 ? 0.579 7.040 -5.722 1.00 87.62 80 ASP A O 1
ATOM 659 N N . PHE A 1 81 ? 1.688 6.297 -7.531 1.00 88.69 81 PHE A N 1
ATOM 660 C CA . PHE A 1 81 ? 2.332 5.196 -6.825 1.00 88.69 81 PHE A CA 1
ATOM 661 C C . PHE A 1 81 ? 3.370 5.714 -5.830 1.00 88.69 81 PHE A C 1
ATOM 663 O O . PHE A 1 81 ? 3.400 5.252 -4.686 1.00 88.69 81 PHE A O 1
ATOM 670 N N . GLN A 1 82 ? 4.206 6.671 -6.241 1.00 88.62 82 GLN A N 1
ATOM 671 C CA . GLN A 1 82 ? 5.240 7.241 -5.377 1.00 88.62 82 GLN A CA 1
ATOM 672 C C . GLN A 1 82 ? 4.623 7.879 -4.127 1.00 88.62 82 GLN A C 1
ATOM 674 O O . GLN A 1 82 ? 5.006 7.527 -3.008 1.00 88.62 82 GLN A O 1
ATOM 679 N N . GLY A 1 83 ? 3.587 8.706 -4.303 1.00 85.94 83 GLY A N 1
ATOM 680 C CA . GLY A 1 83 ? 2.851 9.334 -3.206 1.00 85.94 83 GLY A CA 1
ATOM 681 C C . GLY A 1 83 ? 2.184 8.312 -2.283 1.00 85.94 83 GLY A C 1
ATOM 682 O O . GLY A 1 83 ? 2.309 8.399 -1.059 1.00 85.94 83 GLY A O 1
ATOM 683 N N . ALA A 1 84 ? 1.539 7.281 -2.840 1.00 85.31 84 ALA A N 1
ATOM 684 C CA . ALA A 1 84 ? 0.946 6.211 -2.039 1.00 85.31 84 ALA A CA 1
ATOM 685 C C . ALA A 1 84 ? 2.002 5.404 -1.259 1.00 85.31 84 ALA A C 1
ATOM 687 O O . ALA A 1 84 ? 1.786 5.068 -0.091 1.00 85.31 84 ALA A O 1
ATOM 688 N N . SER A 1 85 ? 3.142 5.102 -1.883 1.00 84.69 85 SER A N 1
ATOM 689 C CA . SER A 1 85 ? 4.263 4.382 -1.272 1.00 84.69 85 SER A CA 1
ATOM 690 C C . SER A 1 85 ? 4.894 5.186 -0.134 1.00 84.69 85 SER A C 1
ATOM 692 O O . SER A 1 85 ? 5.145 4.639 0.944 1.00 84.69 85 SER A O 1
ATOM 694 N N . ASP A 1 86 ? 5.123 6.481 -0.343 1.00 85.81 86 ASP A N 1
ATOM 695 C CA . ASP A 1 86 ? 5.715 7.367 0.658 1.00 85.81 86 ASP A CA 1
ATOM 696 C C . ASP A 1 86 ? 4.784 7.570 1.849 1.00 85.81 86 ASP A C 1
ATOM 698 O O . ASP A 1 86 ? 5.216 7.393 2.990 1.00 85.81 86 ASP A O 1
ATOM 702 N N . ARG A 1 87 ? 3.493 7.805 1.596 1.00 84.81 87 ARG A N 1
ATOM 703 C CA . ARG A 1 87 ? 2.463 7.869 2.640 1.00 84.81 87 ARG A CA 1
ATOM 704 C C . ARG A 1 87 ? 2.409 6.582 3.461 1.00 84.81 87 ARG A C 1
ATOM 706 O O . ARG A 1 87 ? 2.461 6.630 4.684 1.00 84.81 87 ARG A O 1
ATOM 713 N N . ASN A 1 88 ? 2.381 5.416 2.812 1.00 84.25 88 ASN A N 1
ATOM 714 C CA . ASN A 1 88 ? 2.368 4.134 3.522 1.00 84.25 88 ASN A CA 1
ATOM 715 C C . ASN A 1 88 ? 3.630 3.933 4.374 1.00 84.25 88 ASN A C 1
ATOM 717 O O . ASN A 1 88 ? 3.551 3.378 5.469 1.00 84.25 88 ASN A O 1
ATOM 721 N N . ARG A 1 89 ? 4.795 4.388 3.899 1.00 80.44 89 ARG A N 1
ATOM 722 C CA . ARG A 1 89 ? 6.047 4.330 4.664 1.00 80.44 89 ARG A CA 1
ATOM 723 C C . ARG A 1 89 ? 5.995 5.233 5.894 1.00 80.44 89 ARG A C 1
ATOM 725 O O . ARG A 1 89 ? 6.359 4.774 6.973 1.00 80.44 89 ARG A O 1
ATOM 732 N N . VAL A 1 90 ? 5.532 6.473 5.737 1.00 81.50 90 VAL A N 1
ATOM 733 C CA . VAL A 1 90 ? 5.341 7.417 6.849 1.00 81.50 90 VAL A CA 1
ATOM 734 C C . VAL A 1 90 ? 4.376 6.833 7.876 1.00 81.50 90 VAL A C 1
ATOM 736 O O . VAL A 1 90 ? 4.694 6.814 9.056 1.00 81.50 90 VAL A O 1
ATOM 739 N N . ASN A 1 91 ? 3.269 6.239 7.434 1.00 80.00 91 ASN A N 1
ATOM 740 C CA . ASN A 1 91 ? 2.287 5.615 8.317 1.00 80.00 91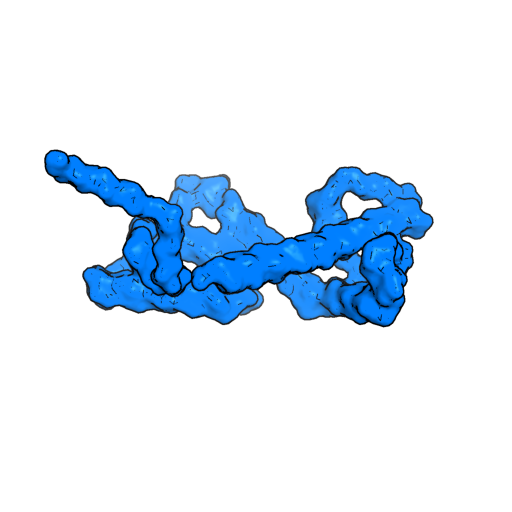 ASN A CA 1
ATOM 741 C C . ASN A 1 91 ? 2.871 4.453 9.143 1.00 80.00 91 ASN A C 1
ATOM 743 O O . ASN A 1 91 ? 2.592 4.340 10.335 1.00 80.00 91 ASN A O 1
ATOM 747 N N . VAL A 1 92 ? 3.724 3.611 8.544 1.00 75.12 92 VAL A N 1
ATOM 748 C CA . VAL A 1 92 ? 4.439 2.545 9.275 1.00 75.12 92 VAL A CA 1
ATOM 749 C C . VAL A 1 92 ? 5.381 3.130 10.326 1.00 75.12 92 VAL A C 1
ATOM 751 O O . VAL A 1 92 ? 5.467 2.601 11.432 1.00 75.12 92 VAL A O 1
ATOM 754 N N . THR A 1 93 ? 6.080 4.216 10.000 1.00 75.19 93 THR A N 1
ATOM 755 C CA . THR A 1 93 ? 6.942 4.913 10.960 1.00 75.19 93 THR A CA 1
ATOM 756 C C . THR A 1 93 ? 6.115 5.539 12.085 1.00 75.19 93 THR A C 1
ATOM 758 O O . THR A 1 93 ? 6.390 5.272 13.249 1.00 75.19 93 THR A O 1
ATOM 761 N N . ASN A 1 94 ? 5.048 6.269 11.758 1.00 70.88 94 ASN A N 1
ATOM 762 C CA . ASN A 1 94 ? 4.155 6.923 12.717 1.00 70.88 94 ASN A CA 1
ATOM 763 C C . ASN A 1 94 ? 3.470 5.934 13.665 1.00 70.88 94 ASN A C 1
ATOM 765 O O . ASN A 1 94 ? 3.215 6.273 14.817 1.00 70.88 94 ASN A O 1
ATOM 769 N N . PHE A 1 95 ? 3.199 4.708 13.211 1.00 68.56 95 PHE A N 1
ATOM 770 C CA . PHE A 1 95 ? 2.681 3.640 14.065 1.00 68.56 95 PHE A CA 1
ATOM 771 C C . PHE A 1 95 ? 3.663 3.250 15.188 1.00 68.56 95 PHE A C 1
ATOM 773 O O . PHE A 1 95 ? 3.228 2.895 16.279 1.00 68.56 95 PHE A O 1
ATOM 780 N N . ALA A 1 96 ? 4.976 3.319 14.948 1.00 66.62 96 ALA A N 1
ATOM 781 C CA . ALA A 1 96 ? 6.005 2.867 15.890 1.00 66.62 96 ALA A CA 1
ATOM 782 C C . ALA A 1 96 ? 6.490 3.947 16.883 1.00 66.62 96 ALA A C 1
ATOM 784 O O . ALA A 1 96 ? 7.186 3.618 17.839 1.00 66.62 96 ALA A O 1
ATOM 785 N N . LEU A 1 97 ? 6.149 5.219 16.658 1.00 63.72 97 LEU A N 1
ATOM 786 C CA . LEU A 1 97 ? 6.658 6.380 17.404 1.00 63.72 97 LEU A CA 1
ATOM 787 C C . LEU A 1 97 ? 5.932 6.812 18.702 1.00 63.72 97 LEU A C 1
ATOM 789 O O . LEU A 1 97 ? 6.606 7.398 19.549 1.00 63.72 97 LEU A O 1
ATOM 793 N N . PRO A 1 98 ? 4.621 6.589 18.938 1.00 66.62 98 PRO A N 1
ATOM 794 C CA . PRO A 1 98 ? 3.892 7.455 19.875 1.00 66.62 98 PRO A CA 1
ATOM 795 C C . PRO A 1 98 ? 4.351 7.390 21.344 1.00 66.62 98 PRO A C 1
ATOM 797 O O . PRO A 1 98 ? 4.410 8.419 22.015 1.00 66.62 98 PRO A O 1
ATOM 800 N N . GLU A 1 99 ? 4.689 6.198 21.842 1.00 69.88 99 GLU A N 1
ATOM 801 C CA . GLU A 1 99 ? 5.167 6.019 23.222 1.00 69.88 99 GLU A CA 1
ATOM 802 C C . GLU A 1 99 ? 6.635 6.452 23.371 1.00 69.88 99 GLU A C 1
ATOM 804 O O . GLU A 1 99 ? 7.020 7.001 24.400 1.00 69.88 99 GLU A O 1
ATOM 809 N N . ALA A 1 100 ? 7.438 6.276 22.316 1.00 66.56 100 ALA A N 1
ATOM 810 C CA . ALA A 1 100 ? 8.863 6.600 22.315 1.00 66.56 100 ALA A CA 1
ATOM 811 C C . ALA A 1 100 ? 9.138 8.113 22.369 1.00 66.56 100 ALA A C 1
ATOM 813 O O . ALA A 1 100 ? 10.144 8.526 22.939 1.00 66.56 100 ALA A O 1
ATOM 814 N N . GLU A 1 101 ? 8.263 8.934 21.783 1.00 69.31 101 GLU A N 1
ATOM 815 C CA . GLU A 1 101 ? 8.441 10.391 21.720 1.00 69.31 101 GLU A CA 1
ATOM 816 C C . GLU A 1 101 ? 7.801 11.132 22.897 1.00 69.31 101 GLU A C 1
ATOM 818 O O . GLU A 1 101 ? 8.366 12.103 23.396 1.00 69.31 101 GLU A O 1
ATOM 823 N N . SER A 1 102 ? 6.614 10.703 23.333 1.00 72.38 102 SER A N 1
ATOM 824 C CA . SER A 1 102 ? 5.812 11.459 24.305 1.00 72.38 102 SER A CA 1
ATOM 825 C C . SER A 1 102 ? 5.903 10.933 25.737 1.00 72.38 102 SER A C 1
ATOM 827 O O . SER A 1 102 ? 5.494 11.627 26.666 1.00 72.38 102 SER A O 1
ATOM 829 N N . GLY A 1 103 ? 6.380 9.697 25.933 1.00 75.31 103 GLY A N 1
ATOM 830 C CA . GLY A 1 103 ? 6.297 8.995 27.219 1.00 75.31 103 GLY A CA 1
ATOM 831 C C . GLY A 1 103 ? 4.862 8.677 27.668 1.00 75.31 103 GLY A C 1
ATOM 832 O O . GLY A 1 103 ? 4.668 8.073 28.721 1.00 75.31 103 GLY A O 1
ATOM 833 N N . VAL A 1 104 ? 3.855 9.062 26.878 1.00 78.75 104 VAL A N 1
ATOM 834 C CA . VAL A 1 104 ? 2.441 8.777 27.105 1.00 78.75 104 VAL A CA 1
ATOM 835 C C . VAL A 1 104 ? 2.027 7.670 26.149 1.00 78.75 104 VAL A C 1
ATOM 837 O O . VAL A 1 104 ? 2.266 7.731 24.942 1.00 78.75 104 VAL A O 1
ATOM 840 N N . ARG A 1 105 ? 1.390 6.630 26.689 1.00 80.19 105 ARG A N 1
ATOM 841 C CA . ARG A 1 105 ? 0.874 5.542 25.867 1.00 80.19 105 ARG A CA 1
ATOM 842 C C . ARG A 1 105 ? -0.320 6.057 25.050 1.00 80.19 105 ARG A C 1
ATOM 844 O O . ARG A 1 105 ? -1.313 6.453 25.661 1.00 80.19 105 ARG A O 1
ATOM 851 N N . PRO A 1 106 ? -0.258 6.034 23.708 1.00 83.31 106 PRO A N 1
ATOM 852 C CA . PRO A 1 106 ? -1.382 6.440 22.870 1.00 83.31 106 PRO A CA 1
ATOM 853 C C . PRO A 1 106 ? -2.569 5.487 23.051 1.00 83.31 106 PRO A C 1
ATOM 855 O O . PRO A 1 106 ? -2.399 4.299 23.368 1.00 83.31 106 PRO A O 1
ATOM 858 N N . SER A 1 107 ? -3.772 5.974 22.774 1.00 86.88 107 SER A N 1
ATOM 859 C CA . SER A 1 107 ? -4.951 5.119 22.703 1.00 86.88 107 SER A CA 1
ATOM 860 C C . SER A 1 107 ? -4.908 4.201 21.476 1.00 86.88 107 SER A C 1
ATOM 862 O O . SER A 1 107 ? -4.207 4.446 20.489 1.00 86.88 107 SER A O 1
ATOM 864 N N . PHE A 1 108 ? -5.710 3.133 21.500 1.00 85.06 108 PHE A N 1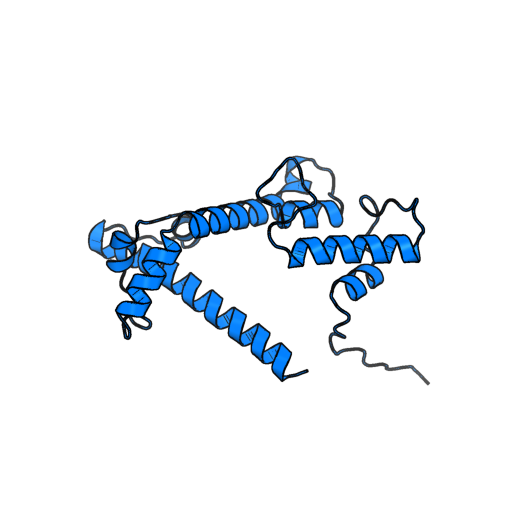
ATOM 865 C CA . PHE A 1 108 ? -5.849 2.236 20.349 1.00 85.06 108 PHE A CA 1
ATOM 866 C C . PHE A 1 108 ? -6.311 2.980 19.083 1.00 85.06 108 PHE A C 1
ATOM 868 O O . PHE A 1 108 ? -5.822 2.708 17.985 1.00 85.06 108 PHE A O 1
ATOM 875 N N . VAL A 1 109 ? -7.231 3.936 19.239 1.00 88.56 109 VAL A N 1
ATOM 876 C CA . VAL A 1 109 ? -7.786 4.725 18.132 1.00 88.56 109 VAL A CA 1
ATOM 877 C C . VAL A 1 109 ? -6.740 5.674 17.559 1.00 88.56 109 VAL A C 1
ATOM 879 O O . VAL A 1 109 ? -6.607 5.765 16.340 1.00 88.56 109 VAL A O 1
ATOM 882 N N . GLU A 1 110 ? -5.955 6.331 18.411 1.00 86.69 110 GLU A N 1
ATOM 883 C CA . GLU A 1 110 ? -4.877 7.223 17.972 1.00 86.69 110 GLU A CA 1
ATOM 884 C C . GLU A 1 110 ? -3.820 6.471 17.163 1.00 86.69 110 GLU A C 1
ATOM 886 O O . GLU A 1 110 ? -3.416 6.924 16.089 1.00 86.69 110 GLU A O 1
ATOM 891 N N . VAL A 1 111 ? -3.416 5.287 17.635 1.00 84.69 111 VAL A N 1
ATOM 892 C CA . VAL A 1 111 ? -2.489 4.409 16.908 1.00 84.69 111 VAL A CA 1
ATOM 893 C C . VAL A 1 111 ? -3.074 4.002 15.556 1.00 84.69 111 VAL A C 1
ATOM 895 O O . VAL A 1 111 ? -2.368 4.020 14.544 1.00 84.69 111 VAL A O 1
ATOM 898 N N . TYR A 1 112 ? -4.364 3.656 15.513 1.00 86.69 112 TYR A N 1
ATOM 899 C CA . TYR A 1 112 ? -5.032 3.254 14.277 1.00 86.69 112 TYR A CA 1
ATOM 900 C C . TYR A 1 112 ? -5.082 4.388 13.247 1.00 86.69 112 TYR A C 1
ATOM 902 O O . TYR A 1 112 ? -4.714 4.161 12.092 1.00 86.69 112 TYR A O 1
ATOM 910 N N . ILE A 1 113 ? -5.486 5.593 13.667 1.00 88.25 113 ILE A N 1
ATOM 911 C CA . ILE A 1 113 ? -5.579 6.785 12.812 1.00 88.25 113 ILE A CA 1
ATOM 912 C C . ILE A 1 113 ? -4.199 7.164 12.273 1.00 88.25 113 ILE A C 1
ATOM 914 O O . ILE A 1 113 ? -4.033 7.286 11.062 1.00 88.25 113 ILE A O 1
ATOM 918 N N . ARG A 1 114 ? -3.179 7.263 13.136 1.00 83.62 114 ARG A N 1
ATOM 919 C CA . ARG A 1 114 ? -1.806 7.592 12.708 1.00 83.62 114 ARG A CA 1
ATOM 920 C C . ARG A 1 114 ? -1.233 6.554 11.745 1.00 83.62 114 ARG A C 1
ATOM 922 O O . ARG A 1 114 ? -0.613 6.910 10.747 1.00 83.62 114 ARG A O 1
ATOM 929 N N . GLY A 1 115 ? -1.471 5.269 12.010 1.00 84.81 115 GLY A N 1
ATOM 930 C CA . GLY A 1 115 ? -1.035 4.173 11.140 1.00 84.81 115 GLY A CA 1
ATOM 931 C C . GLY A 1 115 ? -1.783 4.088 9.804 1.00 84.81 115 GLY A C 1
ATOM 932 O O . GLY A 1 115 ? -1.371 3.339 8.919 1.00 84.81 115 GLY A O 1
ATOM 933 N N . HIS A 1 116 ? -2.873 4.837 9.634 1.00 86.44 116 HIS A N 1
ATOM 934 C CA . HIS A 1 116 ? -3.675 4.865 8.412 1.00 86.44 116 HIS A CA 1
ATOM 935 C C . HIS A 1 116 ? -3.938 6.292 7.933 1.00 86.44 116 HIS A C 1
ATOM 937 O O . HIS A 1 116 ? -4.917 6.514 7.231 1.00 86.44 116 HIS A O 1
ATOM 943 N N . GLN A 1 117 ? -3.084 7.255 8.275 1.00 85.75 117 GLN A N 1
ATOM 944 C CA . GLN A 1 117 ? -3.322 8.659 7.961 1.00 85.75 117 GLN A CA 1
ATOM 945 C C . GLN A 1 117 ? -3.513 8.876 6.450 1.00 85.75 117 GLN A C 1
ATOM 947 O O . GLN A 1 117 ? -2.787 8.306 5.622 1.00 85.75 117 GLN A O 1
ATOM 952 N N . GLY A 1 118 ? -4.540 9.657 6.103 1.00 83.62 118 GLY A N 1
ATOM 953 C CA . GLY A 1 118 ? -4.822 10.094 4.741 1.00 83.62 118 GLY A CA 1
ATOM 954 C C . GLY A 1 118 ? -3.819 11.123 4.230 1.00 83.62 118 GLY A C 1
ATOM 955 O O . GLY A 1 118 ? -2.829 11.443 4.881 1.00 83.62 118 GLY A O 1
ATOM 956 N N . SER A 1 119 ? -4.068 11.624 3.022 1.00 75.94 119 SER A N 1
ATOM 957 C CA . SER A 1 119 ? -3.223 12.664 2.419 1.00 75.94 119 SER A CA 1
ATOM 958 C C . SER A 1 119 ? -3.549 14.070 2.939 1.00 75.94 119 SER A C 1
ATOM 960 O O . SER A 1 119 ? -2.732 14.969 2.781 1.00 75.94 119 SER A O 1
ATOM 962 N N . ASP A 1 120 ? -4.731 14.249 3.533 1.00 79.62 120 ASP A N 1
ATOM 963 C CA . ASP A 1 120 ? -5.215 15.521 4.062 1.00 79.62 120 ASP A CA 1
ATOM 964 C C . ASP A 1 120 ? -5.021 15.573 5.592 1.00 79.62 120 ASP A C 1
ATOM 966 O O . ASP A 1 120 ? -5.711 14.847 6.317 1.00 79.62 120 ASP A O 1
ATOM 970 N N . PRO A 1 121 ? -4.073 16.380 6.103 1.00 74.81 121 PRO A N 1
ATOM 971 C CA . PRO A 1 121 ? -3.812 16.487 7.536 1.00 74.81 121 PRO A CA 1
ATOM 972 C C . PRO A 1 121 ? -4.935 17.197 8.304 1.00 74.81 121 PRO A C 1
ATOM 974 O O . PRO A 1 121 ? -5.066 16.960 9.504 1.00 74.81 121 PRO A O 1
ATOM 977 N N . GLU A 1 122 ? -5.761 18.008 7.636 1.00 82.06 122 GLU A N 1
ATOM 978 C CA . GLU A 1 122 ? -6.874 18.734 8.262 1.00 82.06 122 GLU A CA 1
ATOM 979 C C . GLU A 1 122 ? -8.084 17.819 8.517 1.00 82.06 122 GLU A C 1
ATOM 981 O O . GLU A 1 122 ? -8.960 18.140 9.318 1.00 82.06 122 GLU A O 1
ATOM 986 N N . ASN A 1 123 ? -8.115 16.641 7.881 1.00 82.06 123 ASN A N 1
ATOM 987 C CA . ASN A 1 123 ? -9.191 15.658 7.996 1.00 82.06 123 ASN A CA 1
ATOM 988 C C . ASN A 1 123 ? -8.661 14.285 8.459 1.00 82.06 123 ASN A C 1
ATOM 990 O O . ASN A 1 123 ? -8.694 13.315 7.697 1.00 82.06 123 ASN A O 1
ATOM 994 N N . PRO A 1 124 ? -8.210 14.145 9.724 1.00 78.88 124 PRO A N 1
ATOM 995 C CA . PRO A 1 124 ? -7.528 12.940 10.213 1.00 78.88 124 PRO A CA 1
ATOM 996 C C . PRO A 1 124 ? -8.402 11.676 10.236 1.00 78.88 124 PRO A C 1
ATOM 998 O O . PRO A 1 124 ? -7.877 10.569 10.315 1.00 78.88 124 PRO A O 1
ATOM 1001 N N . GLU A 1 125 ? -9.727 11.810 10.159 1.00 79.94 125 GLU A N 1
ATOM 1002 C CA . GLU A 1 125 ? -10.656 10.673 10.081 1.00 79.94 125 GLU A CA 1
ATOM 1003 C C . GLU A 1 125 ? -10.800 10.111 8.663 1.00 79.94 125 GLU A C 1
ATOM 1005 O O . GLU A 1 125 ? -11.259 8.979 8.494 1.00 79.94 125 GLU A O 1
ATOM 1010 N N . VAL A 1 126 ? -10.376 10.864 7.643 1.00 85.69 126 VAL A N 1
ATOM 1011 C CA . VAL A 1 126 ? -10.288 10.379 6.266 1.00 85.69 126 VAL A CA 1
ATOM 1012 C C . VAL A 1 126 ? -8.951 9.662 6.111 1.00 85.69 126 VAL A C 1
ATOM 1014 O O . VAL A 1 126 ? -7.897 10.262 5.909 1.00 85.69 126 VAL A O 1
ATOM 1017 N N . LEU A 1 127 ? -8.996 8.339 6.244 1.00 88.69 127 LEU A N 1
ATOM 1018 C CA . LEU A 1 127 ? -7.812 7.491 6.251 1.00 88.69 127 LEU A CA 1
ATOM 1019 C C . LEU A 1 127 ? -7.281 7.216 4.833 1.00 88.69 127 LEU A C 1
ATOM 1021 O O . LEU A 1 127 ? -7.883 7.562 3.817 1.00 88.69 127 LEU A O 1
ATOM 1025 N N . CYS A 1 128 ? -6.120 6.567 4.749 1.00 85.62 128 CYS A N 1
ATOM 1026 C CA . CYS A 1 128 ? -5.359 6.341 3.517 1.00 85.62 128 CYS A CA 1
ATOM 1027 C C . CYS A 1 128 ? -6.114 5.562 2.427 1.00 85.62 128 CYS A C 1
ATOM 1029 O O . CYS A 1 128 ? -5.695 5.576 1.264 1.00 85.62 128 CYS A O 1
ATOM 1031 N N . ASN A 1 129 ? -7.194 4.870 2.798 1.00 84.88 129 ASN A N 1
ATOM 1032 C CA . ASN A 1 129 ? -8.137 4.222 1.898 1.00 84.88 129 ASN A CA 1
ATOM 1033 C C . ASN A 1 129 ? -9.527 4.100 2.544 1.00 84.88 129 ASN A C 1
ATOM 1035 O O . ASN A 1 129 ? -9.657 4.058 3.768 1.00 84.88 129 ASN A O 1
ATOM 1039 N N . GLU A 1 130 ? -10.545 3.952 1.696 1.00 85.56 130 GLU A N 1
ATOM 1040 C CA . GLU A 1 130 ? -11.956 3.841 2.083 1.00 85.56 130 GLU A CA 1
ATOM 1041 C C . GLU A 1 130 ? -12.220 2.705 3.083 1.00 85.56 130 GLU A C 1
ATOM 1043 O O . GLU A 1 130 ? -12.918 2.904 4.069 1.00 85.56 130 GLU A O 1
ATOM 1048 N N . GLN A 1 131 ? -11.587 1.536 2.917 1.00 86.00 131 GLN A N 1
ATOM 1049 C CA . GLN A 1 131 ? -11.789 0.408 3.836 1.00 86.00 131 GLN A CA 1
ATOM 1050 C C . GLN A 1 131 ? -11.290 0.694 5.257 1.00 86.00 131 GLN A C 1
ATOM 1052 O O . GLN A 1 131 ? -11.846 0.157 6.216 1.00 86.00 131 GLN A O 1
ATOM 1057 N N . ALA A 1 132 ? -10.214 1.468 5.412 1.00 86.31 132 ALA A N 1
ATOM 1058 C CA . ALA A 1 132 ? -9.732 1.887 6.723 1.00 86.31 132 ALA A CA 1
ATOM 1059 C C . ALA A 1 132 ? -10.713 2.885 7.350 1.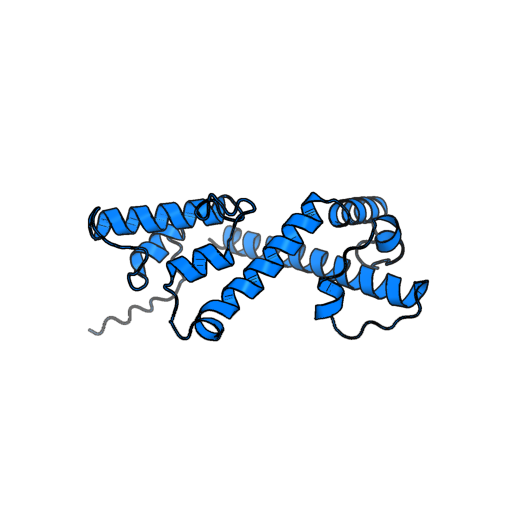00 86.31 132 ALA A C 1
ATOM 1061 O O . ALA A 1 132 ? -11.115 2.699 8.500 1.00 86.31 132 ALA A O 1
ATOM 1062 N N . THR A 1 133 ? -11.158 3.880 6.576 1.00 89.38 133 THR A N 1
ATOM 1063 C CA . THR A 1 133 ? -12.150 4.876 7.008 1.00 89.38 133 THR A CA 1
ATOM 1064 C C . THR A 1 133 ? -13.457 4.210 7.439 1.00 89.38 133 THR A C 1
ATOM 1066 O O . THR A 1 133 ? -13.923 4.423 8.555 1.00 89.38 133 THR A O 1
ATOM 1069 N N . GLU A 1 134 ? -14.012 3.315 6.619 1.00 89.44 134 GLU A N 1
ATOM 1070 C CA . GLU A 1 134 ? -15.232 2.572 6.945 1.00 89.44 134 GLU A CA 1
ATOM 1071 C C . GLU A 1 134 ? -15.104 1.751 8.230 1.00 89.44 134 GLU A C 1
ATOM 1073 O O . GLU A 1 134 ? -16.059 1.648 8.997 1.00 89.44 134 GLU A O 1
ATOM 1078 N N . LYS A 1 135 ? -13.946 1.123 8.468 1.00 89.38 135 LYS A N 1
ATOM 1079 C CA . LYS A 1 135 ? -13.721 0.351 9.697 1.00 89.38 135 LYS A CA 1
ATOM 1080 C C . LYS A 1 135 ? -13.729 1.244 10.926 1.00 89.38 135 LYS A C 1
ATOM 1082 O O . LYS A 1 135 ? -14.302 0.843 11.935 1.00 89.38 135 LYS A O 1
ATOM 1087 N N . LEU A 1 136 ? -13.117 2.425 10.843 1.00 90.38 136 LEU A N 1
ATOM 1088 C CA . LEU A 1 136 ? -13.127 3.400 11.931 1.00 90.38 136 LEU A CA 1
ATOM 1089 C C . LEU A 1 136 ? -14.555 3.885 12.219 1.00 90.38 136 LEU A C 1
ATOM 1091 O O . LEU A 1 136 ? -14.969 3.900 13.377 1.00 90.38 136 LEU A O 1
ATOM 1095 N N . VAL A 1 137 ? -15.324 4.196 11.170 1.00 90.94 137 VAL A N 1
ATOM 1096 C CA . VAL A 1 137 ? -16.738 4.594 11.282 1.00 90.94 137 VAL A CA 1
ATOM 1097 C C . VAL A 1 137 ? -17.569 3.484 11.929 1.00 90.94 137 VAL A C 1
ATOM 1099 O O . VAL A 1 137 ? -18.216 3.728 12.943 1.00 90.94 137 VAL A O 1
ATOM 1102 N N . LYS A 1 138 ? -17.475 2.243 11.434 1.00 90.44 138 LYS A N 1
ATOM 1103 C CA . LYS A 1 138 ? -18.191 1.091 12.011 1.00 90.44 138 LYS A CA 1
ATOM 1104 C C . LYS A 1 138 ? -17.793 0.836 13.464 1.00 90.44 138 LYS A C 1
ATOM 1106 O O . LYS A 1 138 ? -18.633 0.473 14.280 1.00 90.44 138 LYS A O 1
ATOM 1111 N N . TYR A 1 139 ? -16.516 1.007 13.805 1.00 90.31 139 TYR A N 1
ATOM 1112 C CA . TYR A 1 139 ? -16.043 0.865 15.183 1.00 90.31 139 TYR A CA 1
ATOM 1113 C C . TYR A 1 139 ? -16.681 1.907 16.109 1.00 90.31 139 TYR A C 1
ATOM 1115 O O . TYR A 1 139 ? -17.225 1.540 17.151 1.00 90.31 139 TYR A O 1
ATOM 1123 N N . LYS A 1 140 ? -16.691 3.179 15.691 1.00 91.25 140 LYS A N 1
ATOM 1124 C CA . LYS A 1 140 ? -17.366 4.275 16.396 1.00 91.25 140 LYS A CA 1
ATOM 1125 C C . LYS A 1 140 ? -18.861 3.997 16.574 1.00 91.25 140 LYS A C 1
ATOM 1127 O O . LYS A 1 140 ? -19.367 4.108 17.686 1.00 91.25 140 LYS A O 1
ATOM 1132 N N . GLU A 1 141 ? -19.560 3.619 15.507 1.00 91.31 141 GLU A N 1
ATOM 1133 C CA . GLU A 1 141 ? -21.000 3.325 15.542 1.00 91.31 141 GLU A CA 1
ATOM 1134 C C . GLU A 1 141 ? -21.326 2.181 16.508 1.00 91.31 141 GLU A C 1
ATOM 1136 O O . GLU A 1 141 ? -22.222 2.319 17.340 1.00 91.31 141 GLU A O 1
ATOM 1141 N N . ASN A 1 142 ? -20.552 1.089 16.469 1.00 89.81 142 ASN A N 1
ATOM 1142 C CA . ASN A 1 142 ? -20.726 -0.035 17.391 1.00 89.81 142 ASN A CA 1
ATOM 1143 C C . ASN A 1 142 ? -20.508 0.379 18.852 1.00 89.81 142 ASN A C 1
ATOM 1145 O O . ASN A 1 142 ? -21.226 -0.087 19.733 1.00 89.81 142 ASN A O 1
ATOM 1149 N N . LEU A 1 143 ? -19.534 1.249 19.130 1.00 89.81 143 LEU A N 1
ATOM 1150 C CA . LEU A 1 143 ? -19.289 1.740 20.487 1.00 89.81 143 LEU A CA 1
ATOM 1151 C C . LEU A 1 143 ? -20.406 2.655 20.985 1.00 89.81 143 LEU A C 1
ATOM 1153 O O . LEU A 1 143 ? -20.871 2.466 22.106 1.00 89.81 143 LEU A O 1
ATOM 1157 N N . ILE A 1 144 ? -20.881 3.579 20.148 1.00 91.06 144 ILE A N 1
ATOM 1158 C CA . ILE A 1 144 ? -22.018 4.452 20.475 1.00 91.06 144 ILE A CA 1
ATOM 1159 C C . ILE A 1 144 ? -23.278 3.620 20.729 1.00 91.06 144 ILE A C 1
ATOM 1161 O O . ILE A 1 144 ? -24.010 3.878 21.680 1.00 91.06 144 ILE A O 1
ATOM 1165 N N . GLN A 1 145 ? -23.518 2.587 19.920 1.00 89.44 145 GLN A N 1
ATOM 1166 C CA . GLN A 1 145 ? -24.658 1.691 20.106 1.00 89.44 145 GLN A CA 1
ATOM 1167 C C . GLN A 1 145 ? -24.585 0.911 21.429 1.00 89.44 145 GLN A C 1
ATOM 1169 O O . GLN A 1 145 ? -25.620 0.619 22.024 1.00 89.44 145 GLN A O 1
ATOM 1174 N N . ARG A 1 146 ? -23.379 0.553 21.885 1.00 88.69 146 ARG A N 1
ATOM 1175 C CA . ARG A 1 146 ? -23.164 -0.269 23.089 1.00 88.69 146 ARG A CA 1
ATOM 1176 C C . ARG A 1 146 ? -23.118 0.542 24.379 1.00 88.69 146 ARG A C 1
ATOM 1178 O O . ARG A 1 146 ? -23.664 0.101 25.383 1.00 88.69 146 ARG A O 1
ATOM 1185 N N . HIS A 1 147 ? -22.454 1.693 24.350 1.00 91.06 147 HIS A N 1
ATOM 1186 C CA . HIS A 1 147 ? -22.113 2.474 25.545 1.00 91.06 147 HIS A CA 1
ATOM 1187 C C . HIS A 1 147 ? -22.817 3.836 25.598 1.00 91.06 147 HIS A C 1
ATOM 1189 O O . HIS A 1 147 ? -22.744 4.523 26.613 1.00 91.06 147 HIS A O 1
ATOM 1195 N N . GLY A 1 148 ? -23.536 4.211 24.536 1.00 90.19 148 GLY A N 1
ATOM 1196 C CA . GLY A 1 148 ? -24.255 5.477 24.420 1.00 90.19 148 GLY A CA 1
ATOM 1197 C C . GLY A 1 148 ? -23.463 6.576 23.691 1.00 90.19 148 GLY A C 1
ATOM 1198 O O . GLY A 1 148 ? -22.261 6.442 23.456 1.00 90.19 148 GLY A O 1
ATOM 1199 N N . PRO A 1 149 ? -24.130 7.683 23.313 1.00 90.06 149 PRO A N 1
ATOM 1200 C CA . PRO A 1 149 ? -23.540 8.756 22.503 1.00 90.06 149 PRO A CA 1
ATOM 1201 C C . PRO A 1 149 ? -22.463 9.575 23.228 1.00 90.06 149 PRO A C 1
ATOM 1203 O O . PRO A 1 149 ? -21.571 10.103 22.573 1.00 90.06 149 PRO A O 1
ATOM 1206 N N . GLU A 1 150 ? -22.515 9.636 24.559 1.00 90.50 150 GLU A N 1
ATOM 1207 C CA . GLU A 1 150 ? -21.551 10.366 25.398 1.00 90.50 150 GLU A CA 1
ATOM 1208 C C . GLU A 1 150 ? -20.267 9.562 25.676 1.00 90.50 150 GLU A C 1
ATOM 1210 O O . GLU A 1 150 ? -19.369 10.030 26.375 1.00 90.50 150 GLU A O 1
ATOM 1215 N N . PHE A 1 151 ? -20.168 8.327 25.171 1.00 90.81 151 PHE A N 1
ATOM 1216 C CA . PHE A 1 151 ? -19.007 7.479 25.409 1.00 90.81 151 PHE A CA 1
ATOM 1217 C C . PHE A 1 151 ? -17.779 7.997 24.651 1.00 90.81 151 PHE A C 1
ATOM 1219 O O . PHE A 1 151 ? -17.756 8.033 23.416 1.00 90.81 151 PHE A O 1
ATOM 1226 N N . ASP A 1 152 ? -16.720 8.337 25.391 1.00 89.00 152 ASP A N 1
ATOM 1227 C CA . ASP A 1 152 ? -15.436 8.723 24.805 1.00 89.00 152 ASP A CA 1
ATOM 1228 C C . ASP A 1 152 ? -14.670 7.502 24.274 1.00 89.00 152 ASP A C 1
ATOM 1230 O O . ASP A 1 152 ? -13.736 6.963 24.873 1.00 89.00 152 ASP A O 1
ATOM 1234 N N . TRP A 1 153 ? -15.075 7.075 23.085 1.00 88.56 153 TRP A N 1
ATOM 1235 C CA . TRP A 1 153 ? -14.479 5.959 22.366 1.00 88.56 153 TRP A CA 1
ATOM 1236 C C . TRP A 1 153 ? -13.036 6.202 21.906 1.00 88.56 153 TRP A C 1
ATOM 1238 O O . TRP A 1 153 ? -12.366 5.243 21.516 1.00 88.56 153 TRP A O 1
ATOM 1248 N N . ARG A 1 154 ? -12.551 7.453 21.910 1.00 87.62 154 ARG A N 1
ATOM 1249 C CA . ARG A 1 154 ? -11.186 7.774 21.469 1.00 87.62 154 ARG A CA 1
ATOM 1250 C C . ARG A 1 154 ? -10.165 7.539 22.568 1.00 87.62 154 ARG A C 1
ATOM 1252 O O . ARG A 1 154 ? -9.068 7.088 22.248 1.00 87.62 154 ARG A O 1
ATOM 1259 N N . ALA A 1 155 ? -10.512 7.813 23.822 1.00 86.25 155 ALA A N 1
ATOM 1260 C CA . ALA A 1 155 ? -9.627 7.589 24.965 1.00 86.25 155 ALA A CA 1
ATOM 1261 C C . ALA A 1 155 ? -9.805 6.205 25.613 1.00 86.25 155 ALA A C 1
ATOM 1263 O O . ALA A 1 155 ? -8.908 5.727 26.309 1.00 86.25 155 ALA A O 1
ATOM 1264 N N . ALA A 1 156 ? -10.947 5.548 25.390 1.00 84.81 156 ALA A N 1
ATOM 1265 C CA . ALA A 1 156 ? -11.254 4.258 25.996 1.00 84.81 156 ALA A CA 1
ATOM 1266 C C . ALA A 1 156 ? -10.301 3.124 25.566 1.00 84.81 156 ALA A C 1
ATOM 1268 O O . ALA A 1 156 ? -9.718 3.112 24.477 1.00 84.81 156 ALA A O 1
ATOM 1269 N N . ALA A 1 157 ? -10.194 2.111 26.431 1.00 84.25 157 ALA A N 1
ATOM 1270 C CA . ALA A 1 157 ? -9.561 0.844 26.084 1.00 84.25 157 ALA A CA 1
ATOM 1271 C C . ALA A 1 157 ? -10.297 0.167 24.903 1.00 84.25 157 ALA A C 1
ATOM 1273 O O . ALA A 1 157 ? -11.507 0.347 24.749 1.00 84.25 157 ALA A O 1
ATOM 1274 N N . PRO A 1 158 ? -9.596 -0.625 24.070 1.00 83.75 158 PRO A N 1
ATOM 1275 C CA . PRO A 1 158 ? -10.210 -1.279 22.918 1.00 83.75 158 PRO A CA 1
ATOM 1276 C C . PRO A 1 158 ? -11.333 -2.248 23.327 1.00 83.75 158 PRO A C 1
ATOM 1278 O O . PRO A 1 158 ? -11.097 -3.201 24.070 1.00 83.75 158 PRO A O 1
ATOM 1281 N N . ASP A 1 159 ? -12.541 -2.039 22.792 1.00 86.12 159 ASP A N 1
ATOM 1282 C CA . ASP A 1 159 ? -13.673 -2.964 22.939 1.00 86.12 159 ASP A CA 1
ATOM 1283 C C . ASP A 1 159 ? -13.574 -4.050 21.859 1.00 86.12 159 ASP A C 1
ATOM 1285 O O . ASP A 1 159 ? -13.768 -3.802 20.664 1.00 86.12 159 ASP A O 1
ATOM 1289 N N . ILE A 1 160 ? -13.241 -5.268 22.292 1.00 83.00 160 ILE A N 1
ATOM 1290 C CA . ILE A 1 160 ? -13.016 -6.417 21.408 1.00 83.00 160 ILE A CA 1
ATOM 1291 C C . ILE A 1 160 ? -14.263 -6.758 20.586 1.00 83.00 160 ILE A C 1
ATOM 1293 O O . ILE A 1 160 ? -14.131 -7.103 19.411 1.00 83.00 160 ILE A O 1
ATOM 1297 N N . GLU A 1 161 ? -15.461 -6.611 21.155 1.00 83.62 161 GLU A N 1
ATOM 1298 C CA . GLU A 1 161 ? -16.715 -6.878 20.445 1.00 83.62 161 GLU A CA 1
ATOM 1299 C C . GLU A 1 161 ? -16.961 -5.816 19.371 1.00 83.62 161 GLU A C 1
ATOM 1301 O O . GLU A 1 161 ? -17.265 -6.141 18.221 1.00 83.62 161 GLU A O 1
ATOM 1306 N N . ALA A 1 162 ? -16.744 -4.539 19.691 1.00 84.25 162 ALA A N 1
ATOM 1307 C CA . ALA A 1 162 ? -16.874 -3.472 18.700 1.00 84.25 162 ALA A CA 1
ATOM 1308 C C . ALA A 1 162 ? -15.850 -3.616 17.556 1.00 84.25 162 ALA A C 1
ATOM 1310 O O . ALA A 1 162 ? -16.203 -3.425 16.388 1.00 84.25 162 ALA A O 1
ATOM 1311 N N . ILE A 1 163 ? -14.606 -4.016 17.858 1.00 82.94 163 ILE A N 1
ATOM 1312 C CA . ILE A 1 163 ? -13.582 -4.342 16.846 1.00 82.94 163 ILE A CA 1
ATOM 1313 C C . ILE A 1 163 ? -14.044 -5.517 15.982 1.00 82.94 163 ILE A C 1
ATOM 1315 O O . ILE A 1 163 ? -13.927 -5.477 14.753 1.00 82.94 163 ILE A O 1
ATOM 1319 N N . TYR A 1 164 ? -14.572 -6.567 16.608 1.00 80.06 164 TYR A N 1
ATOM 1320 C CA . TYR A 1 164 ? -15.034 -7.768 15.923 1.00 80.06 164 TYR A CA 1
ATOM 1321 C C . TYR A 1 164 ? -16.160 -7.464 14.922 1.00 80.06 164 TYR A C 1
ATOM 1323 O O . TYR A 1 164 ? -16.116 -7.910 13.766 1.00 80.06 164 TYR A O 1
ATOM 1331 N N . HIS A 1 165 ? -17.128 -6.642 15.327 1.00 80.00 165 HIS A N 1
ATOM 1332 C CA . HIS A 1 165 ? -18.226 -6.206 14.468 1.00 80.00 165 HIS A CA 1
ATOM 1333 C C . HIS A 1 165 ? -17.768 -5.233 13.372 1.00 80.00 165 HIS A C 1
ATOM 1335 O O . HIS A 1 165 ? -18.170 -5.387 12.216 1.00 80.00 165 HIS A O 1
ATOM 1341 N N . ALA A 1 166 ? -16.846 -4.315 13.673 1.00 79.88 166 ALA A N 1
ATOM 1342 C CA . ALA A 1 166 ? -16.251 -3.425 12.674 1.00 79.88 166 ALA A CA 1
ATOM 1343 C C . ALA A 1 166 ? -15.420 -4.185 11.620 1.00 79.88 166 ALA A C 1
ATOM 1345 O O . ALA A 1 166 ? -15.399 -3.822 10.442 1.00 79.88 166 ALA A O 1
ATOM 1346 N N . GLY A 1 167 ? -14.772 -5.285 12.018 1.00 68.62 167 GLY A N 1
ATOM 1347 C CA . GLY A 1 167 ? -13.989 -6.170 11.150 1.00 68.62 167 GLY A CA 1
ATOM 1348 C C . GLY A 1 167 ? -14.814 -7.065 10.215 1.00 68.62 167 GLY A C 1
ATOM 1349 O O . GLY A 1 167 ? -14.232 -7.798 9.406 1.00 68.62 167 GLY A O 1
ATOM 1350 N N . GLY A 1 168 ? -16.148 -7.014 10.293 1.00 60.06 168 GLY A N 1
ATOM 1351 C CA . GLY A 1 168 ? -17.048 -7.761 9.414 1.00 60.06 168 GLY A CA 1
ATOM 1352 C C . GLY A 1 168 ? -17.324 -9.203 9.852 1.00 60.06 168 GLY A C 1
ATOM 1353 O O . GLY A 1 168 ? -17.547 -10.055 8.991 1.00 60.06 168 GLY A O 1
ATOM 1354 N N . VAL A 1 169 ? -17.312 -9.481 11.164 1.00 51.81 169 VAL A N 1
ATOM 1355 C CA . VAL A 1 169 ? -17.851 -10.721 11.769 1.00 51.81 169 VAL A CA 1
ATOM 1356 C C . VAL A 1 169 ? -17.267 -12.003 11.150 1.00 51.81 169 VAL A C 1
ATOM 1358 O O . VAL A 1 169 ? -17.966 -12.971 10.847 1.00 51.81 169 VAL A O 1
ATOM 1361 N N . LEU A 1 170 ? -15.955 -12.047 10.915 1.00 44.38 170 LEU A N 1
ATOM 1362 C CA . LEU A 1 170 ? -15.301 -13.305 10.555 1.00 44.38 170 LEU A CA 1
ATOM 1363 C C . LEU A 1 170 ? -14.905 -14.022 11.841 1.00 44.38 170 LEU A C 1
ATOM 1365 O O . LEU A 1 170 ? -13.866 -13.715 12.416 1.00 44.38 170 LEU A O 1
ATOM 1369 N N . ARG A 1 171 ? -15.708 -15.011 12.266 1.00 41.00 171 ARG A N 1
ATOM 1370 C CA . ARG A 1 171 ? -15.280 -16.026 13.245 1.00 41.00 171 ARG A CA 1
ATOM 1371 C C . ARG A 1 171 ? -13.931 -16.582 12.784 1.00 41.00 171 ARG A C 1
ATOM 1373 O O . ARG A 1 171 ? -13.864 -17.344 11.819 1.00 41.00 171 ARG A O 1
ATOM 1380 N N . HIS A 1 172 ? -12.844 -16.163 13.423 1.00 40.56 172 HIS A N 1
ATOM 1381 C CA . HIS A 1 172 ? -11.607 -16.922 13.365 1.00 40.56 172 HIS A CA 1
ATOM 1382 C C . HIS A 1 172 ? -11.921 -18.239 14.064 1.00 40.56 172 HIS A C 1
ATOM 1384 O O . HIS A 1 172 ? -12.305 -18.259 15.230 1.00 40.56 172 HIS A O 1
ATOM 1390 N N . GLY A 1 173 ? -11.914 -19.329 13.300 1.00 39.09 173 GLY A N 1
ATOM 1391 C CA . GLY A 1 173 ? -12.212 -20.648 13.827 1.00 39.09 173 GLY A CA 1
ATOM 1392 C C . GLY A 1 173 ? -11.174 -21.037 14.870 1.00 39.09 173 GLY A C 1
ATOM 1393 O O . GLY A 1 173 ? -10.106 -21.506 14.499 1.00 39.09 173 GLY A O 1
ATOM 1394 N N . ARG A 1 174 ? -11.500 -20.827 16.148 1.00 36.88 174 ARG A N 1
ATOM 1395 C CA . ARG A 1 174 ? -11.212 -21.718 17.279 1.00 36.88 174 ARG A CA 1
ATOM 1396 C C . ARG A 1 174 ? -11.926 -21.188 18.527 1.00 36.88 174 ARG A C 1
ATOM 1398 O O . ARG A 1 174 ? -11.376 -20.409 19.290 1.00 36.88 174 ARG A O 1
ATOM 1405 N N . ILE A 1 175 ? -13.159 -21.638 18.731 1.00 30.20 175 ILE A N 1
ATOM 1406 C CA . ILE A 1 175 ? -13.650 -21.898 20.083 1.00 30.20 175 ILE A CA 1
ATOM 1407 C C . ILE A 1 175 ? -13.812 -23.412 20.103 1.00 30.20 175 ILE A C 1
ATOM 1409 O O . ILE A 1 175 ? -14.754 -23.945 19.520 1.00 30.20 175 ILE A O 1
ATOM 1413 N N . ILE A 1 176 ? -12.821 -24.107 20.662 1.00 29.55 176 ILE A N 1
ATOM 1414 C CA . ILE A 1 176 ? -13.096 -25.411 21.258 1.00 29.55 176 ILE A CA 1
ATOM 1415 C C . ILE A 1 176 ? -13.958 -25.046 22.459 1.00 29.55 176 ILE A C 1
ATOM 1417 O O . ILE A 1 176 ? -13.465 -24.477 23.429 1.00 29.55 176 ILE A O 1
ATOM 1421 N N . ALA A 1 177 ? -15.266 -25.224 22.315 1.00 31.50 177 ALA A N 1
ATOM 1422 C CA . ALA A 1 177 ? -16.161 -25.213 23.449 1.00 31.50 177 ALA A CA 1
ATOM 1423 C C . ALA A 1 177 ? -15.980 -26.565 24.139 1.00 31.50 177 ALA A C 1
ATOM 1425 O O . ALA A 1 177 ? -16.757 -27.481 23.905 1.00 31.50 177 ALA A O 1
ATOM 1426 N N . ASP A 1 178 ? -14.941 -26.683 24.963 1.00 29.12 178 ASP A N 1
ATOM 1427 C CA . ASP A 1 178 ? -14.986 -27.625 26.074 1.00 29.12 178 ASP A CA 1
ATOM 1428 C C . ASP A 1 178 ? -15.735 -26.901 27.190 1.00 29.12 178 ASP A C 1
ATOM 1430 O O . ASP A 1 178 ? -15.170 -26.318 28.114 1.00 29.12 178 ASP A O 1
ATOM 1434 N N . SER A 1 179 ? -17.056 -26.862 27.038 1.00 31.28 179 SER A N 1
ATOM 1435 C CA . SER A 1 179 ? -17.935 -26.742 28.185 1.00 31.28 179 SER A CA 1
ATOM 1436 C C . SER A 1 179 ? -17.768 -28.023 28.992 1.00 31.28 179 SER A C 1
ATOM 1438 O O . SER A 1 179 ? -18.217 -29.085 28.563 1.00 31.28 179 SER A O 1
ATOM 1440 N N . CYS A 1 180 ? -17.108 -27.907 30.145 1.00 32.84 180 CYS A N 1
ATOM 1441 C CA . CYS A 1 180 ? -17.257 -28.856 31.236 1.00 32.84 180 CYS A CA 1
ATOM 1442 C C . CYS A 1 180 ? -18.739 -29.199 31.424 1.00 32.84 180 CYS A C 1
ATOM 1444 O O . CYS A 1 180 ? -19.576 -28.314 31.623 1.00 32.84 180 CYS A O 1
ATOM 1446 N N . SER A 1 181 ? -19.037 -30.489 31.400 1.00 34.88 181 SER A N 1
ATOM 1447 C CA . SER A 1 181 ? -20.097 -31.139 32.168 1.00 34.88 181 SER A CA 1
ATOM 1448 C C . SER A 1 181 ? -19.596 -32.535 32.495 1.00 34.88 181 SER A C 1
ATOM 1450 O O . SER A 1 181 ? -19.222 -33.239 31.531 1.00 34.88 181 SER A O 1
#

pLDDT: mean 81.55, std 14.41, range [29.12, 94.0]

InterPro domains:
  IPR039266 Autonomous transposable element EN-1 mosaic protein [PTHR33157] (2-175)

Organism: NCBI:txid547442